Protein AF-A0A265QEF2-F1 (afdb_monomer_lite)

pLDDT: mean 74.66, std 13.11, range [43.66, 95.0]

Sequence (158 aa):
MLRKTALGYEIQVTGSNLQAARTAGIQVSKVYLFTIFLSGAIAGLAGCALSLGIHYRFIENISTGLGFSGIPVAALAAYSPLGVVFSSILFGVLKAGAMTLNRTTSIPIEFVSMIQALVVVFVAAPKMISSIGYFIKSPFTKLIKNKGNQQSSNDEIA

Radius of gyration: 24.27 Å; chains: 1; bounding box: 52×42×82 Å

Structure (mmCIF, N/CA/C/O backbone):
data_AF-A0A265QEF2-F1
#
_entry.id   AF-A0A265QEF2-F1
#
loop_
_atom_site.group_PDB
_atom_site.id
_atom_site.type_symbol
_atom_site.label_atom_id
_atom_site.label_alt_id
_atom_site.label_comp_id
_atom_site.label_asym_id
_atom_site.label_entity_id
_atom_site.label_seq_id
_atom_site.pdbx_PDB_ins_code
_atom_site.Cartn_x
_atom_site.Cartn_y
_atom_site.Cartn_z
_atom_site.occupancy
_atom_site.B_iso_or_equiv
_atom_site.auth_seq_id
_atom_site.auth_comp_id
_atom_site.auth_asym_id
_atom_site.auth_atom_id
_atom_site.pdbx_PDB_model_num
ATOM 1 N N . MET A 1 1 ? -3.082 14.003 7.607 1.00 43.66 1 MET A N 1
ATOM 2 C CA . MET A 1 1 ? -4.264 14.757 7.131 1.00 43.66 1 MET A CA 1
ATOM 3 C C . MET A 1 1 ? -5.517 13.888 6.935 1.00 43.66 1 MET A C 1
ATOM 5 O O . MET A 1 1 ? -6.586 14.368 7.270 1.00 43.66 1 MET A O 1
ATOM 9 N N . LEU A 1 2 ? -5.423 12.602 6.555 1.00 49.97 2 LEU A N 1
ATOM 10 C CA . LEU A 1 2 ? -6.592 11.698 6.411 1.00 49.97 2 LEU A CA 1
ATOM 11 C C . LEU A 1 2 ? -7.313 11.282 7.716 1.00 49.97 2 LEU A C 1
ATOM 13 O O . LEU A 1 2 ? -8.477 10.918 7.667 1.00 49.97 2 LEU A O 1
ATOM 17 N N . ARG A 1 3 ? -6.678 11.381 8.897 1.00 50.88 3 ARG A N 1
ATOM 18 C CA . ARG A 1 3 ? -7.354 11.145 10.198 1.00 50.88 3 ARG A CA 1
ATOM 19 C C . ARG A 1 3 ? -8.371 12.230 10.579 1.00 50.88 3 ARG A C 1
ATOM 21 O O . ARG A 1 3 ? -9.057 12.068 11.578 1.00 50.88 3 ARG A O 1
ATOM 28 N N . LYS A 1 4 ? -8.419 13.347 9.841 1.00 49.03 4 LYS A N 1
ATOM 29 C CA . LYS A 1 4 ? -9.285 14.496 10.149 1.00 49.03 4 LYS A CA 1
ATOM 30 C C . LYS A 1 4 ? -10.520 14.602 9.246 1.00 49.03 4 LYS A C 1
ATOM 32 O O . LYS A 1 4 ? -11.391 15.405 9.547 1.00 49.03 4 LYS A O 1
ATOM 37 N N . THR A 1 5 ? -10.610 13.833 8.160 1.00 69.31 5 THR A N 1
ATOM 38 C CA . THR A 1 5 ? -11.780 13.841 7.268 1.00 69.31 5 THR A CA 1
ATOM 39 C C . THR A 1 5 ? -12.779 12.760 7.674 1.00 69.31 5 THR A C 1
ATOM 41 O O . THR A 1 5 ? -12.375 11.656 8.042 1.00 69.31 5 THR A O 1
ATOM 44 N N . ALA A 1 6 ? -14.079 13.066 7.580 1.00 66.81 6 ALA A N 1
ATOM 45 C CA . ALA A 1 6 ? -15.164 12.153 7.960 1.00 66.81 6 ALA A CA 1
ATOM 46 C C . ALA A 1 6 ? -15.024 10.775 7.287 1.00 66.81 6 ALA A C 1
ATOM 48 O O . ALA A 1 6 ? -15.034 9.757 7.968 1.00 66.81 6 ALA A O 1
ATOM 49 N N . LEU A 1 7 ? -14.727 10.749 5.981 1.00 69.12 7 LEU A N 1
ATOM 50 C CA . LEU A 1 7 ? -14.496 9.506 5.235 1.00 69.12 7 LEU A CA 1
ATOM 51 C C . LEU A 1 7 ? -13.293 8.697 5.745 1.00 69.12 7 LEU A C 1
ATOM 53 O O . LEU A 1 7 ? -13.360 7.475 5.827 1.00 69.12 7 LEU A O 1
ATOM 57 N N . GLY A 1 8 ? -12.187 9.351 6.110 1.00 71.88 8 GLY A N 1
ATOM 58 C CA . GLY A 1 8 ? -11.005 8.652 6.625 1.00 71.88 8 GLY A CA 1
ATOM 59 C C . GLY A 1 8 ? -11.239 8.056 8.014 1.00 71.88 8 GLY A C 1
ATOM 60 O O . GLY A 1 8 ? -10.733 6.974 8.317 1.00 71.88 8 GLY A O 1
ATOM 61 N N . TYR A 1 9 ? -12.039 8.735 8.839 1.00 74.44 9 TYR A N 1
ATOM 62 C CA . TYR A 1 9 ? -12.473 8.230 10.138 1.00 74.44 9 TYR A CA 1
ATOM 63 C C . TYR A 1 9 ? -13.433 7.044 9.985 1.00 74.44 9 TYR A C 1
ATOM 65 O O . TYR A 1 9 ? -13.210 6.001 10.595 1.00 74.44 9 TYR A O 1
ATOM 73 N N . GLU A 1 10 ? -14.435 7.152 9.110 1.00 78.75 10 GLU A N 1
ATOM 74 C CA . GLU A 1 10 ? -15.389 6.071 8.838 1.00 78.75 10 GLU A CA 1
ATOM 75 C C . GLU A 1 10 ? -14.695 4.793 8.343 1.00 78.75 10 GLU A C 1
ATOM 77 O O . GLU A 1 10 ? -15.002 3.701 8.825 1.00 78.75 10 GLU A O 1
ATOM 82 N N . ILE A 1 11 ? -13.703 4.907 7.452 1.00 81.25 11 ILE A N 1
ATOM 83 C CA . ILE A 1 11 ? -12.914 3.760 6.964 1.00 81.25 11 ILE A CA 1
ATOM 84 C C . ILE A 1 11 ? -12.075 3.138 8.096 1.00 81.25 11 ILE A C 1
ATOM 86 O O . ILE A 1 11 ? -11.999 1.917 8.227 1.00 81.25 11 ILE A O 1
ATOM 90 N N . GLN A 1 12 ? -11.465 3.956 8.957 1.00 79.25 12 GLN A N 1
ATOM 91 C CA . GLN A 1 12 ? -10.626 3.457 10.051 1.00 79.25 12 GLN A CA 1
ATOM 92 C C . GLN A 1 12 ? -11.447 2.769 11.155 1.00 79.25 12 GLN A C 1
ATOM 94 O O . GLN A 1 12 ? -11.030 1.739 11.693 1.00 79.25 12 GLN A O 1
ATOM 99 N N . VAL A 1 13 ? -12.628 3.306 11.468 1.00 80.06 13 VAL A N 1
ATOM 100 C CA . VAL A 1 13 ? -13.542 2.734 12.466 1.00 80.06 13 VAL A CA 1
ATOM 101 C C . VAL A 1 13 ? -14.173 1.446 11.941 1.00 80.06 13 VAL A C 1
ATOM 103 O O . VAL A 1 13 ? -14.178 0.441 12.654 1.00 80.06 13 VAL A O 1
ATOM 106 N N . THR A 1 14 ? -14.624 1.430 10.681 1.00 82.88 14 THR A N 1
ATOM 107 C CA . THR A 1 14 ? -15.157 0.209 10.048 1.00 82.88 14 THR A CA 1
ATOM 108 C C . THR A 1 14 ? -14.103 -0.892 9.924 1.00 82.88 14 THR A C 1
ATOM 110 O O . THR A 1 14 ? -14.444 -2.060 10.100 1.00 82.88 14 THR A O 1
ATOM 113 N N . GLY A 1 15 ? -12.830 -0.539 9.707 1.00 79.12 15 GLY A N 1
ATOM 114 C CA . GLY A 1 15 ? -11.712 -1.487 9.699 1.00 79.12 15 GLY A CA 1
ATOM 115 C C . GLY A 1 15 ? -11.300 -2.016 11.079 1.00 79.12 15 GLY A C 1
ATOM 116 O O . GLY A 1 15 ? -10.719 -3.094 11.159 1.00 79.12 15 GLY A O 1
ATOM 117 N N . SER A 1 16 ? -11.604 -1.292 12.162 1.00 81.62 16 SER A N 1
ATOM 118 C CA . SER A 1 16 ? -11.262 -1.712 13.531 1.00 81.62 16 SER A CA 1
ATOM 119 C C . SER A 1 16 ? -12.350 -2.585 14.159 1.00 81.62 16 SER A C 1
ATOM 121 O O . SER A 1 16 ? -12.044 -3.609 14.766 1.00 81.62 16 SER A O 1
ATOM 123 N N . ASN A 1 17 ? -13.623 -2.193 14.029 1.00 81.81 17 ASN A N 1
ATOM 124 C CA . ASN A 1 17 ? -14.752 -3.002 14.486 1.00 81.81 17 ASN A CA 1
ATOM 125 C C . ASN A 1 17 ? -16.049 -2.649 13.737 1.00 81.81 17 ASN A C 1
ATOM 127 O O . ASN A 1 17 ? -16.640 -1.584 13.932 1.00 81.81 17 ASN A O 1
ATOM 131 N N . LEU A 1 18 ? -16.544 -3.601 12.945 1.00 80.12 18 LEU A N 1
ATOM 132 C CA . LEU A 1 18 ? -17.783 -3.484 12.172 1.00 80.12 18 LEU A CA 1
ATOM 133 C C . LEU A 1 18 ? -19.024 -3.261 13.048 1.00 80.12 18 LEU A C 1
ATOM 135 O O . LEU A 1 18 ? -19.918 -2.510 12.657 1.00 80.12 18 LEU A O 1
ATOM 139 N N . GLN A 1 19 ? -19.091 -3.894 14.223 1.00 76.00 19 GLN A N 1
ATOM 140 C CA . GLN A 1 19 ? -20.238 -3.752 15.124 1.00 76.00 19 GLN A CA 1
ATOM 141 C C . GLN A 1 19 ? -20.284 -2.352 15.746 1.00 76.00 19 GLN A C 1
ATOM 143 O O . GLN A 1 19 ? -21.340 -1.723 15.732 1.00 76.00 19 GLN A O 1
ATOM 148 N N . ALA A 1 20 ? -19.134 -1.829 16.185 1.00 74.19 20 ALA A N 1
ATOM 149 C CA . ALA A 1 20 ? -19.030 -0.478 16.739 1.00 74.19 20 ALA A CA 1
ATOM 150 C C . ALA A 1 20 ? -19.356 0.610 15.699 1.00 74.19 20 ALA A C 1
ATOM 152 O O . ALA A 1 20 ? -20.004 1.606 16.017 1.00 74.19 20 ALA A O 1
ATOM 153 N N . ALA A 1 21 ? -18.959 0.405 14.439 1.00 78.31 21 ALA A N 1
ATOM 154 C CA . ALA A 1 21 ? -19.297 1.318 13.347 1.00 78.31 21 ALA A CA 1
ATOM 155 C C . ALA A 1 21 ? -20.813 1.386 13.084 1.00 78.31 21 ALA A C 1
ATOM 157 O O . ALA A 1 21 ? -21.351 2.474 12.882 1.00 78.31 21 ALA A O 1
ATOM 158 N N . ARG A 1 22 ? -21.517 0.243 13.124 1.00 78.00 22 ARG A N 1
ATOM 159 C CA . ARG A 1 22 ? -22.981 0.208 12.944 1.00 78.00 22 ARG A CA 1
ATOM 160 C C . ARG A 1 22 ? -23.714 0.899 14.088 1.00 78.00 22 ARG A C 1
ATOM 162 O O . ARG A 1 22 ? -24.657 1.640 13.833 1.00 78.00 22 ARG A O 1
ATOM 169 N N . THR A 1 23 ? -23.263 0.704 15.327 1.00 75.62 23 THR A N 1
ATOM 170 C CA . THR A 1 23 ? -23.850 1.380 16.496 1.00 75.62 23 THR A CA 1
ATOM 171 C C . THR A 1 23 ? -23.572 2.883 16.512 1.00 75.62 23 THR A C 1
ATOM 173 O O . THR A 1 23 ? -24.366 3.636 17.060 1.00 75.62 23 THR A O 1
ATOM 176 N N . ALA A 1 24 ? -22.489 3.335 15.872 1.00 75.75 24 ALA A N 1
ATOM 177 C CA . ALA A 1 24 ? -22.163 4.752 15.702 1.00 75.75 24 ALA A CA 1
ATOM 178 C C . ALA A 1 24 ? -22.946 5.442 14.561 1.00 75.75 24 ALA A C 1
ATOM 180 O O . ALA A 1 24 ? -22.697 6.609 14.273 1.00 75.75 24 ALA A O 1
ATOM 181 N N . GLY A 1 25 ? -23.873 4.741 13.891 1.00 74.44 25 GLY A N 1
ATOM 182 C CA . GLY A 1 25 ? -24.697 5.304 12.814 1.00 74.44 25 GLY A CA 1
ATOM 183 C C . GLY A 1 25 ? -24.004 5.400 11.448 1.00 74.44 25 GLY A C 1
ATOM 184 O O . GLY A 1 25 ? -24.550 6.006 10.528 1.00 74.44 25 GLY A O 1
ATOM 185 N N . ILE A 1 26 ? -22.823 4.792 11.279 1.00 79.81 26 ILE A N 1
ATOM 186 C CA . ILE A 1 26 ? -22.083 4.814 10.010 1.00 79.81 26 ILE A CA 1
ATOM 187 C C . ILE A 1 26 ? -22.724 3.830 9.023 1.00 79.81 26 ILE A C 1
ATOM 189 O O . ILE A 1 26 ? -22.921 2.649 9.326 1.00 79.81 26 ILE A O 1
ATOM 193 N N . GLN A 1 27 ? -22.994 4.288 7.797 1.00 80.06 27 GLN A N 1
ATOM 194 C CA . GLN A 1 27 ? -23.483 3.436 6.708 1.00 80.06 27 GLN A CA 1
ATOM 195 C C . GLN A 1 27 ? -22.354 2.562 6.140 1.00 80.06 27 GLN A C 1
ATOM 197 O O . GLN A 1 27 ? -21.820 2.826 5.061 1.00 80.06 27 GLN A O 1
ATOM 202 N N . VAL A 1 28 ? -22.017 1.488 6.863 1.00 81.81 28 VAL A N 1
ATOM 203 C CA . VAL A 1 28 ? -20.912 0.562 6.54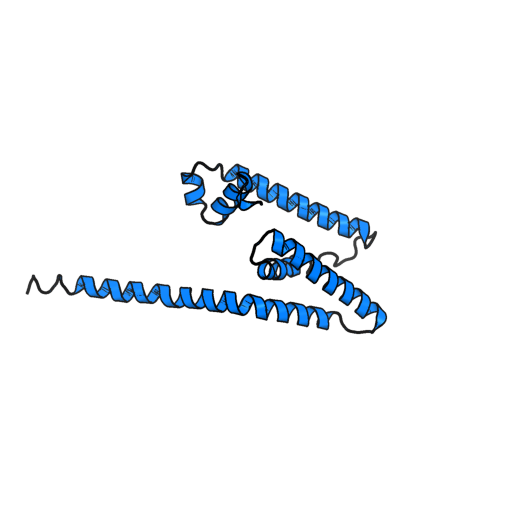5 1.00 81.81 28 VAL A CA 1
ATOM 204 C C . VAL A 1 28 ? -20.931 0.101 5.084 1.00 81.81 28 VAL A C 1
ATOM 206 O O . VAL A 1 28 ? -19.888 0.089 4.441 1.00 81.81 28 VAL A O 1
ATOM 209 N N . SER A 1 29 ? -22.106 -0.212 4.528 1.00 85.38 29 SER A N 1
ATOM 210 C CA . SER A 1 29 ? -22.238 -0.686 3.143 1.00 85.38 29 SER A CA 1
ATOM 211 C C . SER A 1 29 ? -21.756 0.336 2.107 1.00 85.38 29 SER A C 1
ATOM 213 O O . SER A 1 29 ? -21.098 -0.044 1.140 1.00 85.38 29 SER A O 1
ATOM 215 N N . LYS A 1 30 ? -22.034 1.634 2.308 1.00 85.44 30 LYS A N 1
ATOM 216 C CA . LYS A 1 30 ? -21.571 2.694 1.395 1.00 85.44 30 LYS A CA 1
ATOM 217 C C . LYS A 1 30 ? -20.071 2.912 1.508 1.00 85.44 30 LYS A C 1
ATOM 219 O O . LYS A 1 30 ? -19.396 3.000 0.488 1.00 85.44 30 LYS A O 1
ATOM 224 N N . VAL A 1 31 ? -19.553 2.956 2.735 1.00 86.25 31 VAL A N 1
ATOM 225 C CA . VAL A 1 31 ? -18.115 3.121 2.995 1.00 86.25 31 VAL A CA 1
ATOM 226 C C . VAL A 1 31 ? -17.330 1.963 2.380 1.00 86.25 31 VAL A C 1
ATOM 228 O O . VAL A 1 31 ? -16.309 2.184 1.733 1.00 86.25 31 VAL A O 1
ATOM 231 N N . TYR A 1 32 ? -17.837 0.736 2.511 1.00 87.19 32 TYR A N 1
ATOM 232 C CA . TYR A 1 32 ? -17.213 -0.457 1.948 1.00 87.19 32 TYR A CA 1
ATOM 233 C C . TYR A 1 32 ? -17.185 -0.424 0.416 1.00 87.19 32 TYR A C 1
ATOM 235 O O . TYR A 1 32 ? -16.123 -0.596 -0.184 1.00 87.19 32 TYR A O 1
ATOM 243 N N . LEU A 1 33 ? -18.326 -0.120 -0.217 1.00 90.94 33 LEU A N 1
ATOM 244 C CA . LEU A 1 33 ? -18.420 -0.016 -1.674 1.00 90.94 33 LEU A CA 1
ATOM 245 C C . LEU A 1 33 ? -17.509 1.089 -2.222 1.00 90.94 33 LEU A C 1
ATOM 247 O O . LEU A 1 33 ? -16.783 0.865 -3.187 1.00 90.94 33 LEU A O 1
ATOM 251 N N . PHE A 1 34 ? -17.492 2.255 -1.572 1.00 90.19 34 PHE A N 1
ATOM 252 C CA . PHE A 1 34 ? -16.629 3.370 -1.952 1.00 90.19 34 PHE A CA 1
ATOM 253 C C . PHE A 1 34 ? -15.142 3.020 -1.807 1.00 90.19 34 PHE A C 1
ATOM 255 O O . PHE A 1 34 ? -14.344 3.332 -2.687 1.00 90.19 34 PHE A O 1
ATOM 262 N N . THR A 1 35 ? -14.768 2.323 -0.731 1.00 89.56 35 THR A N 1
ATOM 263 C CA . THR A 1 35 ? -13.375 1.928 -0.469 1.00 89.56 35 THR A CA 1
ATOM 264 C C . THR A 1 35 ? -12.875 0.908 -1.489 1.00 89.56 35 THR A C 1
ATOM 266 O O . THR A 1 35 ? -11.779 1.073 -2.028 1.00 89.56 35 THR A O 1
ATOM 269 N N . ILE A 1 36 ? -13.677 -0.117 -1.800 1.00 91.19 36 ILE A N 1
ATOM 270 C CA . ILE A 1 36 ? -13.330 -1.114 -2.823 1.00 91.19 36 ILE A CA 1
ATOM 271 C C . ILE A 1 36 ? -13.245 -0.460 -4.197 1.00 91.19 36 ILE A C 1
ATOM 273 O O . ILE A 1 36 ? -12.279 -0.699 -4.919 1.00 91.19 36 ILE A O 1
ATOM 277 N N . PHE A 1 37 ? -14.216 0.385 -4.547 1.00 94.75 37 PHE A N 1
ATOM 278 C CA . PHE A 1 37 ? -14.217 1.083 -5.827 1.00 94.75 37 PHE A CA 1
ATOM 279 C C . PHE A 1 37 ? -12.974 1.965 -5.985 1.00 94.75 37 PHE A C 1
ATOM 281 O O . PHE A 1 37 ? -12.284 1.884 -6.998 1.00 94.75 37 PHE A O 1
ATOM 288 N N . LEU A 1 38 ? -12.635 2.749 -4.958 1.00 92.06 38 LEU A N 1
ATOM 289 C CA . LEU A 1 38 ? -11.470 3.629 -4.980 1.00 92.06 38 LEU A CA 1
ATOM 290 C C . LEU A 1 38 ? -10.155 2.840 -5.058 1.00 92.06 38 LEU A C 1
ATOM 292 O O . LEU A 1 38 ? -9.283 3.171 -5.861 1.00 92.06 38 LEU A O 1
ATOM 296 N N . SER A 1 39 ? -10.014 1.771 -4.269 1.00 89.56 39 SER A N 1
ATOM 297 C CA . SER A 1 39 ? -8.818 0.923 -4.314 1.00 89.56 39 SER A CA 1
ATOM 298 C C . SER A 1 39 ? -8.686 0.190 -5.650 1.00 89.56 39 SER A C 1
ATOM 300 O O . SER A 1 39 ? -7.578 0.082 -6.176 1.00 89.56 39 SER A O 1
ATOM 302 N N . GLY A 1 40 ? -9.796 -0.305 -6.198 1.00 91.56 40 GLY A N 1
ATOM 303 C CA . GLY A 1 40 ? -9.839 -0.971 -7.496 1.00 91.56 40 GLY A CA 1
ATOM 304 C C . GLY A 1 40 ? -9.496 -0.020 -8.640 1.00 91.56 40 GLY A C 1
ATOM 305 O O . GLY A 1 40 ? -8.708 -0.382 -9.508 1.00 91.56 40 GLY A O 1
ATOM 306 N N . ALA A 1 41 ? -9.999 1.217 -8.603 1.00 95.00 41 ALA A N 1
ATOM 307 C CA . ALA A 1 41 ? -9.673 2.244 -9.590 1.00 95.00 41 ALA A CA 1
ATOM 308 C C . ALA A 1 41 ? -8.170 2.571 -9.600 1.00 95.00 41 ALA A C 1
ATOM 310 O O . ALA A 1 41 ? -7.556 2.613 -10.666 1.00 95.00 41 ALA A O 1
ATOM 311 N N . ILE A 1 42 ? -7.552 2.736 -8.424 1.00 91.69 42 ILE A N 1
ATOM 312 C CA . ILE A 1 42 ? -6.109 3.009 -8.309 1.00 91.69 42 ILE A CA 1
ATOM 313 C C . ILE A 1 42 ? -5.281 1.808 -8.789 1.00 91.69 42 ILE A C 1
ATOM 315 O O . ILE A 1 42 ? -4.332 1.983 -9.553 1.00 91.69 42 ILE A O 1
ATOM 319 N N . ALA A 1 43 ? -5.642 0.588 -8.378 1.00 88.25 43 ALA A N 1
ATOM 320 C CA . ALA A 1 43 ? -4.946 -0.628 -8.801 1.00 88.25 43 ALA A CA 1
ATOM 321 C C . ALA A 1 43 ? -5.068 -0.864 -10.317 1.00 88.25 43 ALA A C 1
ATOM 323 O O . ALA A 1 43 ? -4.085 -1.212 -10.972 1.00 88.25 43 ALA A O 1
ATOM 324 N N . GLY A 1 44 ? -6.252 -0.615 -10.883 1.00 88.44 44 GLY A N 1
ATOM 325 C CA . GLY A 1 44 ? -6.507 -0.689 -12.318 1.00 88.44 44 GLY A CA 1
ATOM 326 C C . GLY A 1 44 ? -5.692 0.335 -13.107 1.00 88.44 44 GLY A C 1
ATOM 327 O O . GLY A 1 44 ? -5.042 -0.035 -14.083 1.00 88.44 44 GLY A O 1
ATOM 328 N N . LEU A 1 45 ? -5.649 1.594 -12.654 1.00 91.00 45 LEU A N 1
ATOM 329 C CA . LEU A 1 45 ? -4.823 2.641 -13.269 1.00 91.00 45 LEU A CA 1
ATOM 330 C C . LEU A 1 45 ? -3.332 2.292 -13.228 1.00 91.00 45 LEU A C 1
ATOM 332 O O . LEU A 1 45 ? -2.646 2.443 -14.238 1.00 91.00 45 LEU A O 1
ATOM 336 N N . ALA A 1 46 ? -2.839 1.779 -12.100 1.00 86.00 46 ALA A N 1
ATOM 337 C CA . ALA A 1 46 ? -1.451 1.343 -11.971 1.00 86.00 46 ALA A CA 1
ATOM 338 C C . ALA A 1 46 ? -1.117 0.184 -12.929 1.00 86.00 46 ALA A C 1
ATOM 340 O O . ALA A 1 46 ? -0.079 0.211 -13.592 1.00 86.00 46 ALA A O 1
ATOM 341 N N . GLY A 1 47 ? -2.007 -0.808 -13.050 1.00 81.00 47 GLY A N 1
ATOM 342 C CA . GLY A 1 47 ? -1.846 -1.921 -13.989 1.00 81.00 47 GLY A CA 1
ATOM 343 C C . GLY A 1 47 ? -1.874 -1.476 -15.455 1.00 81.00 47 GLY A C 1
ATOM 344 O O . GLY A 1 47 ? -1.014 -1.882 -16.238 1.00 81.00 47 GLY A O 1
ATOM 345 N N . CYS A 1 48 ? -2.808 -0.588 -15.816 1.00 84.88 48 CYS A N 1
ATOM 346 C CA . CYS A 1 48 ? -2.899 -0.022 -17.165 1.00 84.88 48 CYS A CA 1
ATOM 347 C C . CYS A 1 48 ? -1.645 0.781 -17.523 1.00 84.88 48 CYS A C 1
ATOM 349 O O . CYS A 1 48 ? -1.082 0.582 -18.598 1.00 84.88 48 CYS A O 1
ATOM 351 N N . ALA A 1 49 ? -1.172 1.639 -16.612 1.00 83.31 49 ALA A N 1
ATOM 352 C CA . ALA A 1 49 ? 0.040 2.431 -16.809 1.00 83.31 49 ALA A CA 1
ATOM 353 C C . ALA A 1 49 ? 1.269 1.545 -17.060 1.00 83.31 49 ALA A C 1
ATOM 355 O O . ALA A 1 49 ? 2.097 1.850 -17.917 1.00 83.31 49 ALA A O 1
ATOM 356 N N . LEU A 1 50 ? 1.368 0.416 -16.356 1.00 75.88 50 LEU A N 1
ATOM 357 C CA . LEU A 1 50 ? 2.493 -0.500 -16.500 1.00 75.88 50 LEU A CA 1
ATOM 358 C C . LEU A 1 50 ? 2.424 -1.312 -17.807 1.00 75.88 50 LEU A C 1
ATOM 360 O O . LEU A 1 50 ? 3.450 -1.510 -18.462 1.00 75.88 50 LEU A O 1
ATOM 364 N N . SER A 1 51 ? 1.220 -1.716 -18.229 1.00 74.69 51 SER A N 1
ATOM 365 C CA . SER A 1 51 ? 1.008 -2.430 -19.495 1.00 74.69 51 SER A CA 1
ATOM 366 C C . SER A 1 51 ? 1.229 -1.541 -20.724 1.00 74.69 51 SER A C 1
ATOM 368 O O . SER A 1 51 ? 1.839 -1.995 -21.691 1.00 74.69 51 SER A O 1
ATOM 370 N N . LEU A 1 52 ? 0.738 -0.296 -20.705 1.00 76.38 52 LEU A N 1
ATOM 371 C CA . LEU A 1 52 ? 0.880 0.639 -21.829 1.00 76.38 52 LEU A CA 1
ATOM 372 C C . LEU A 1 52 ? 2.272 1.285 -21.884 1.00 76.38 52 LEU A C 1
ATOM 374 O O . LEU A 1 52 ? 2.740 1.598 -22.973 1.00 76.38 52 LEU A O 1
ATOM 378 N N . GLY A 1 53 ? 2.928 1.498 -20.739 1.00 67.50 53 GLY A N 1
ATOM 379 C CA . GLY A 1 53 ? 4.161 2.285 -20.668 1.00 67.50 53 GLY A CA 1
ATOM 380 C C . GLY A 1 53 ? 5.456 1.514 -20.931 1.00 67.50 53 GLY A C 1
ATOM 381 O O . GLY A 1 53 ? 6.346 2.043 -21.590 1.00 67.50 53 GLY A O 1
ATOM 382 N N . ILE A 1 54 ? 5.602 0.291 -20.404 1.00 60.81 54 ILE A N 1
ATOM 383 C CA . ILE A 1 54 ? 6.921 -0.374 -20.357 1.00 60.81 54 ILE A CA 1
ATOM 384 C C . ILE A 1 54 ? 7.097 -1.435 -21.444 1.00 60.81 54 ILE A C 1
ATOM 386 O O . ILE A 1 54 ? 8.172 -1.535 -22.030 1.00 60.81 54 ILE A O 1
ATOM 390 N N . HIS A 1 55 ? 6.070 -2.238 -21.725 1.00 57.91 55 HIS A N 1
ATOM 391 C CA . HIS A 1 55 ? 6.243 -3.423 -22.568 1.00 57.91 55 HIS A CA 1
ATOM 392 C C . HIS A 1 55 ? 5.645 -3.294 -23.975 1.00 57.91 55 HIS A C 1
ATOM 394 O O . HIS A 1 55 ? 6.016 -4.092 -24.833 1.00 57.91 55 HIS A O 1
ATOM 400 N N . TYR A 1 56 ? 4.737 -2.334 -24.231 1.00 57.91 56 TYR A N 1
ATOM 401 C CA . TYR A 1 56 ? 3.958 -2.161 -25.484 1.00 57.91 56 TYR A CA 1
ATOM 402 C C . TYR A 1 56 ? 3.279 -3.446 -26.026 1.00 57.91 56 TYR A C 1
ATOM 404 O O . TYR A 1 56 ? 2.679 -3.449 -27.098 1.00 57.91 56 TYR A O 1
ATOM 412 N N . ARG A 1 57 ? 3.371 -4.549 -25.280 1.00 55.50 57 ARG A N 1
ATOM 413 C CA . ARG A 1 57 ? 2.923 -5.913 -25.550 1.00 55.50 57 ARG A CA 1
ATOM 414 C C . ARG A 1 57 ? 2.652 -6.559 -24.195 1.00 55.50 57 ARG A C 1
ATOM 416 O O . ARG A 1 57 ? 3.365 -6.296 -23.226 1.00 55.50 57 ARG A O 1
ATOM 423 N N . PHE A 1 58 ? 1.644 -7.421 -24.130 1.00 54.75 58 PHE A N 1
ATOM 424 C CA . PHE A 1 58 ? 1.372 -8.222 -22.941 1.00 54.75 58 PHE A CA 1
ATOM 425 C C . PHE A 1 58 ? 2.469 -9.292 -22.822 1.00 54.75 58 PHE A C 1
ATOM 427 O O . PHE A 1 58 ? 2.383 -10.352 -23.436 1.00 54.75 58 PHE A O 1
ATOM 434 N N . ILE A 1 59 ? 3.564 -8.971 -22.129 1.00 56.06 59 ILE A N 1
ATOM 435 C CA . ILE A 1 59 ? 4.611 -9.942 -21.801 1.00 56.06 59 ILE A CA 1
ATOM 436 C C . ILE A 1 59 ? 4.066 -10.851 -20.689 1.00 56.06 59 ILE A C 1
ATOM 438 O O . ILE A 1 59 ? 3.545 -10.372 -19.683 1.00 56.06 59 ILE A O 1
ATOM 442 N N . GLU A 1 60 ? 4.164 -12.167 -20.844 1.00 54.66 60 GLU A N 1
ATOM 443 C CA . GLU A 1 60 ? 3.886 -13.085 -19.738 1.00 54.66 60 GLU A CA 1
ATOM 444 C C . GLU A 1 60 ? 4.802 -12.719 -18.560 1.00 54.66 60 GLU A C 1
ATOM 446 O O . GLU A 1 60 ? 6.005 -12.566 -18.757 1.00 54.66 60 GLU A O 1
ATOM 451 N N . ASN A 1 61 ? 4.248 -12.583 -17.347 1.00 60.25 61 ASN A N 1
ATOM 452 C CA . ASN A 1 61 ? 4.928 -12.147 -16.108 1.00 60.25 61 ASN A CA 1
ATOM 453 C C . ASN A 1 61 ? 4.973 -10.637 -15.790 1.00 60.25 61 ASN A C 1
ATOM 455 O O . ASN A 1 61 ? 5.751 -10.221 -14.933 1.00 60.25 61 ASN A O 1
ATOM 459 N N . ILE A 1 62 ? 4.093 -9.803 -16.361 1.00 58.44 62 ILE A N 1
ATOM 460 C CA . ILE A 1 62 ? 3.978 -8.390 -15.925 1.00 58.44 62 ILE A CA 1
ATOM 461 C C . ILE A 1 62 ? 3.672 -8.264 -14.414 1.00 58.44 62 ILE A C 1
ATOM 463 O O . ILE A 1 62 ? 4.160 -7.359 -13.739 1.00 58.44 62 ILE A O 1
ATOM 467 N N . SER A 1 63 ? 2.843 -9.162 -13.872 1.00 58.47 63 SER A N 1
ATOM 468 C CA . SER A 1 63 ? 2.307 -9.049 -12.507 1.00 58.47 63 SER A CA 1
ATOM 469 C C . SER A 1 63 ? 3.148 -9.755 -11.439 1.00 58.47 63 SER A C 1
ATOM 471 O O . SER A 1 63 ? 2.973 -9.482 -10.247 1.00 5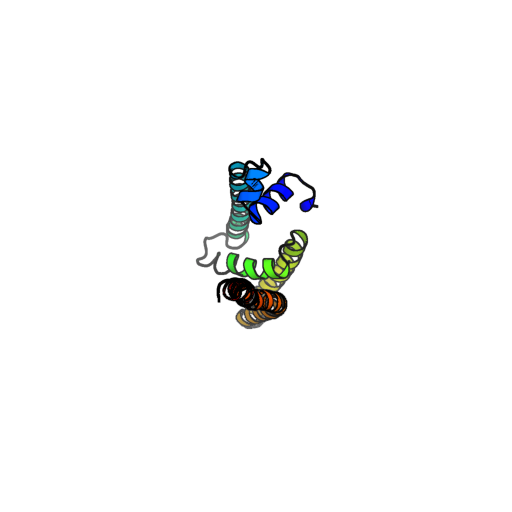8.47 63 SER A O 1
ATOM 473 N N . THR A 1 64 ? 4.050 -10.662 -11.823 1.00 62.34 64 THR A N 1
ATOM 474 C CA . THR A 1 64 ? 4.630 -11.638 -10.894 1.00 62.34 64 THR A CA 1
ATOM 475 C C . THR A 1 64 ? 5.390 -10.920 -9.776 1.00 62.34 64 THR A C 1
ATOM 477 O O . THR A 1 64 ? 6.427 -10.290 -9.975 1.00 62.34 64 THR A O 1
ATOM 480 N N . GLY A 1 65 ? 4.800 -10.942 -8.579 1.00 72.7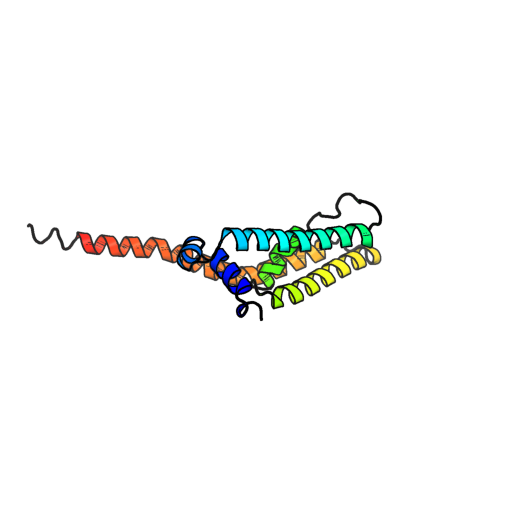5 65 GLY A N 1
ATOM 481 C CA . GLY A 1 65 ? 5.357 -10.348 -7.368 1.00 72.75 65 GLY A CA 1
ATOM 482 C C . GLY A 1 65 ? 5.085 -8.857 -7.124 1.00 72.75 65 GLY A C 1
ATOM 483 O O . GLY A 1 65 ? 5.349 -8.413 -6.013 1.00 72.75 65 GLY A O 1
ATOM 484 N N . LEU A 1 66 ? 4.523 -8.069 -8.055 1.00 77.56 66 LEU A N 1
ATOM 485 C CA . LEU A 1 66 ? 4.309 -6.621 -7.820 1.00 77.56 66 LEU A CA 1
ATOM 486 C C . LEU A 1 66 ? 3.331 -6.335 -6.669 1.00 77.56 66 LEU A C 1
ATOM 488 O O . LEU A 1 66 ? 3.612 -5.486 -5.825 1.00 77.56 66 LEU A O 1
ATOM 492 N N . GLY A 1 67 ? 2.217 -7.071 -6.600 1.00 81.88 67 GLY A N 1
ATOM 493 C CA . GLY A 1 67 ? 1.279 -6.974 -5.476 1.00 81.88 67 GLY A CA 1
ATOM 494 C C . GLY A 1 67 ? 1.866 -7.527 -4.174 1.00 81.88 67 GLY A C 1
ATOM 495 O O . GLY A 1 67 ? 1.690 -6.938 -3.109 1.00 81.88 67 GLY A O 1
ATOM 496 N N . PHE A 1 68 ? 2.635 -8.617 -4.267 1.00 83.75 68 PHE A N 1
ATOM 497 C CA . PHE A 1 68 ? 3.275 -9.249 -3.113 1.00 83.75 68 PHE A CA 1
ATOM 498 C C . PHE A 1 68 ? 4.325 -8.339 -2.467 1.00 83.75 68 PHE A C 1
ATOM 500 O O . PHE A 1 68 ? 4.341 -8.214 -1.248 1.00 83.75 68 PHE A O 1
ATOM 507 N N . SER A 1 69 ? 5.129 -7.624 -3.262 1.00 83.44 69 SER A N 1
ATOM 508 C CA . SER A 1 69 ? 6.075 -6.614 -2.768 1.00 83.44 69 SER A CA 1
ATOM 509 C C . SER A 1 69 ? 5.390 -5.430 -2.067 1.00 83.44 69 SER A C 1
ATOM 511 O O . SER A 1 69 ? 6.043 -4.713 -1.316 1.00 83.44 69 SER A O 1
ATOM 513 N N . GLY A 1 70 ? 4.082 -5.220 -2.254 1.00 87.56 70 GLY A N 1
ATOM 514 C CA . GLY A 1 70 ? 3.319 -4.185 -1.548 1.00 87.56 70 GLY A CA 1
ATOM 515 C C . GLY A 1 70 ? 3.061 -4.499 -0.068 1.00 87.56 70 GLY A C 1
ATOM 516 O O . GLY A 1 70 ? 3.013 -3.584 0.754 1.00 87.56 70 GLY A O 1
ATOM 517 N N . ILE A 1 71 ? 2.956 -5.781 0.296 1.00 88.19 71 ILE A N 1
ATOM 518 C CA . ILE A 1 71 ? 2.750 -6.241 1.682 1.00 88.19 71 ILE A CA 1
ATOM 519 C C . ILE A 1 71 ? 3.892 -5.775 2.608 1.00 88.19 71 ILE A C 1
ATOM 521 O O . ILE A 1 71 ? 3.615 -5.104 3.609 1.00 88.19 71 ILE A O 1
ATOM 525 N N . PRO A 1 72 ? 5.173 -6.055 2.298 1.00 86.88 72 PRO A N 1
ATOM 526 C CA . PRO A 1 72 ? 6.282 -5.582 3.112 1.00 86.88 72 PRO A CA 1
ATOM 527 C C . PRO A 1 72 ? 6.403 -4.058 3.154 1.00 86.88 72 PRO A C 1
ATOM 529 O O . PRO A 1 72 ? 6.726 -3.499 4.200 1.00 86.88 72 PRO A O 1
ATOM 532 N N . VAL A 1 73 ? 6.100 -3.371 2.050 1.00 89.75 73 VAL A N 1
ATOM 533 C CA . VAL A 1 73 ? 6.098 -1.900 1.987 1.00 89.75 73 VAL A CA 1
ATOM 534 C C . VAL A 1 73 ? 5.053 -1.311 2.939 1.00 89.75 73 VAL A C 1
ATOM 536 O O . VAL A 1 73 ? 5.339 -0.351 3.657 1.00 89.75 73 VAL A O 1
ATOM 539 N N . ALA A 1 74 ? 3.858 -1.903 3.005 1.00 89.00 74 ALA A N 1
ATOM 540 C CA . ALA A 1 74 ? 2.814 -1.486 3.939 1.00 89.00 74 ALA A CA 1
ATOM 541 C C . ALA A 1 74 ? 3.208 -1.742 5.405 1.00 89.00 74 ALA A C 1
ATOM 543 O O . ALA A 1 74 ? 2.935 -0.909 6.279 1.00 89.00 74 ALA A O 1
ATOM 544 N N . ALA A 1 75 ? 3.886 -2.863 5.669 1.00 86.06 75 ALA A N 1
ATOM 545 C CA . ALA A 1 75 ? 4.413 -3.185 6.990 1.00 86.06 75 ALA A CA 1
ATOM 546 C C . ALA A 1 75 ? 5.488 -2.177 7.434 1.00 86.06 75 ALA A C 1
ATOM 548 O O . ALA A 1 75 ? 5.411 -1.668 8.559 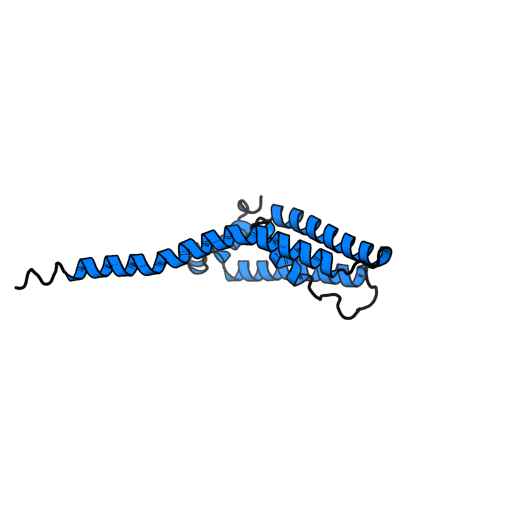1.00 86.06 75 ALA A O 1
ATOM 549 N N . LEU A 1 76 ? 6.416 -1.833 6.531 1.00 87.38 76 LEU A N 1
ATOM 550 C CA . LEU A 1 76 ? 7.459 -0.821 6.736 1.00 87.38 76 LEU A CA 1
ATOM 551 C C . LEU A 1 76 ? 6.871 0.557 7.036 1.00 87.38 76 LEU A C 1
ATOM 553 O O . LEU A 1 76 ? 7.301 1.241 7.961 1.00 87.38 76 LEU A O 1
ATOM 557 N N . ALA A 1 77 ? 5.818 0.924 6.316 1.00 87.12 77 ALA A N 1
ATOM 558 C CA . ALA A 1 77 ? 5.101 2.173 6.513 1.00 87.12 77 ALA A CA 1
ATOM 559 C C . ALA A 1 77 ? 4.268 2.240 7.805 1.00 87.12 77 ALA A C 1
ATOM 561 O O . ALA A 1 77 ? 3.617 3.258 8.058 1.00 87.12 77 ALA A O 1
ATOM 562 N N . ALA A 1 78 ? 4.223 1.163 8.596 1.00 83.31 78 ALA A N 1
ATOM 563 C CA . ALA A 1 78 ? 3.386 1.032 9.784 1.00 83.31 78 ALA A CA 1
ATOM 564 C C . ALA A 1 78 ? 1.903 1.386 9.542 1.00 83.31 78 ALA A C 1
ATOM 566 O O . ALA A 1 78 ? 1.258 1.960 10.418 1.00 83.31 78 ALA A O 1
ATOM 567 N N . TYR A 1 79 ? 1.369 1.049 8.362 1.00 81.94 79 TYR A N 1
ATOM 568 C CA . TYR A 1 79 ? 0.008 1.410 7.928 1.00 81.94 79 TYR A CA 1
ATOM 569 C C . TYR A 1 79 ? -0.281 2.924 7.922 1.00 81.94 79 TYR A C 1
ATOM 571 O O . TYR A 1 79 ? -1.438 3.348 7.919 1.00 81.94 79 TYR A O 1
ATOM 579 N N . SER A 1 80 ? 0.758 3.764 7.909 1.00 84.88 80 SER A N 1
ATOM 580 C CA . SER A 1 80 ? 0.611 5.212 7.794 1.00 84.88 80 SER A CA 1
ATOM 581 C C . SER A 1 80 ? 0.569 5.628 6.316 1.00 84.88 80 SER A C 1
ATOM 583 O O . SER A 1 80 ? 1.458 5.258 5.549 1.00 84.88 80 SER A O 1
ATOM 585 N N . PRO A 1 81 ? -0.420 6.429 5.878 1.00 83.12 81 PRO A N 1
ATOM 586 C CA . PRO A 1 81 ? -0.568 6.771 4.462 1.00 83.12 81 PRO A CA 1
ATOM 587 C C . PRO A 1 81 ? 0.620 7.580 3.920 1.00 83.12 81 PRO A C 1
ATOM 589 O O . PRO A 1 81 ? 1.026 7.374 2.784 1.00 83.12 81 PRO A O 1
ATOM 592 N N . LEU A 1 82 ? 1.224 8.452 4.740 1.00 86.31 82 LEU A N 1
ATOM 593 C CA . LEU A 1 82 ? 2.445 9.173 4.356 1.00 86.31 82 LEU A CA 1
ATOM 594 C C . LEU A 1 82 ? 3.662 8.239 4.273 1.00 86.31 82 LEU A C 1
ATOM 596 O O . LEU A 1 82 ? 4.471 8.366 3.357 1.00 86.31 82 LEU A O 1
ATOM 600 N N . GLY A 1 83 ? 3.783 7.287 5.206 1.00 86.56 83 GLY A N 1
ATOM 601 C CA . GLY A 1 83 ? 4.886 6.329 5.220 1.00 86.56 83 GLY A CA 1
ATOM 602 C C . GLY A 1 83 ? 4.850 5.370 4.033 1.00 86.56 83 GLY A C 1
ATOM 603 O O . GLY A 1 83 ? 5.910 4.986 3.541 1.00 86.56 83 GLY A O 1
ATOM 604 N N . VAL A 1 84 ? 3.656 5.019 3.535 1.00 90.81 84 VAL A N 1
ATOM 605 C CA . VAL A 1 84 ? 3.492 4.132 2.368 1.00 90.81 84 VAL A CA 1
ATOM 606 C C . VAL A 1 84 ? 4.085 4.778 1.123 1.00 90.81 84 VAL A C 1
ATOM 608 O O . VAL A 1 84 ? 4.811 4.113 0.390 1.00 90.81 84 VAL A O 1
ATOM 611 N N . VAL A 1 85 ? 3.851 6.077 0.915 1.00 92.06 85 VAL A N 1
ATOM 612 C CA . VAL A 1 85 ? 4.394 6.802 -0.243 1.00 92.06 85 VAL A CA 1
ATOM 613 C C . VAL A 1 85 ? 5.922 6.762 -0.229 1.00 92.06 85 VAL A C 1
ATOM 615 O O . VAL A 1 85 ? 6.525 6.295 -1.191 1.00 92.06 85 VAL A O 1
ATOM 618 N N . PHE A 1 86 ? 6.552 7.142 0.885 1.00 91.94 86 PHE A N 1
ATOM 619 C CA . PHE A 1 86 ? 8.015 7.155 0.987 1.00 91.94 86 PHE A CA 1
ATOM 620 C C . PHE A 1 86 ? 8.630 5.748 0.868 1.00 91.94 86 PHE A C 1
ATOM 622 O O . PHE A 1 86 ? 9.603 5.543 0.141 1.00 91.94 86 PHE A O 1
ATOM 629 N N . SER A 1 87 ? 8.014 4.755 1.518 1.00 90.25 87 SER A N 1
ATOM 630 C CA . SER A 1 87 ? 8.466 3.357 1.482 1.00 90.25 87 SER A CA 1
ATOM 631 C C . SER A 1 87 ? 8.343 2.749 0.082 1.00 90.25 87 SER A C 1
ATOM 633 O O . SER A 1 87 ? 9.239 2.034 -0.362 1.00 90.25 87 SER A O 1
ATOM 635 N N . SER A 1 88 ? 7.253 3.051 -0.633 1.00 90.06 88 SER A N 1
ATOM 636 C CA . SER A 1 88 ? 7.009 2.557 -1.995 1.00 90.06 88 SER A CA 1
ATOM 637 C C . SER A 1 88 ? 8.004 3.124 -3.008 1.00 90.06 88 SER A C 1
ATOM 639 O O . SER A 1 88 ? 8.473 2.384 -3.870 1.00 90.06 88 SER A O 1
ATOM 641 N N . ILE A 1 89 ? 8.395 4.395 -2.859 1.00 92.25 89 ILE A N 1
ATOM 642 C CA . ILE A 1 89 ? 9.426 5.029 -3.689 1.00 92.25 89 ILE A CA 1
ATOM 643 C C . ILE A 1 89 ? 10.774 4.345 -3.467 1.00 92.25 89 ILE A C 1
ATOM 645 O O . ILE A 1 89 ? 11.413 3.948 -4.437 1.00 92.25 89 ILE A O 1
ATOM 649 N N . LEU A 1 90 ? 11.183 4.140 -2.212 1.00 89.44 90 LEU A N 1
ATOM 650 C CA . LEU A 1 90 ? 12.433 3.448 -1.892 1.00 89.44 90 LEU A CA 1
ATOM 651 C C . LEU A 1 90 ? 12.467 2.037 -2.502 1.00 89.44 90 LEU A C 1
ATOM 653 O O . LEU A 1 90 ? 13.424 1.676 -3.186 1.00 89.44 90 LEU A O 1
ATOM 657 N N . PHE A 1 91 ? 11.403 1.254 -2.305 1.00 87.00 91 PHE A N 1
ATOM 658 C CA . PHE A 1 91 ? 11.300 -0.098 -2.861 1.00 87.00 91 PHE A CA 1
ATOM 659 C C . PHE A 1 91 ? 11.277 -0.099 -4.396 1.00 87.00 91 PHE A C 1
ATOM 661 O O . PHE A 1 91 ? 11.894 -0.964 -5.020 1.00 87.00 91 PHE A O 1
ATOM 668 N N . GLY A 1 92 ? 10.602 0.881 -5.004 1.00 88.25 92 GLY A N 1
ATOM 669 C CA . GLY A 1 92 ? 10.564 1.083 -6.449 1.00 88.25 92 GLY A CA 1
ATOM 670 C C . GLY A 1 92 ? 11.942 1.401 -7.026 1.00 88.25 92 GLY A C 1
ATOM 671 O O . GLY A 1 92 ? 12.344 0.776 -8.006 1.00 88.25 92 GLY A O 1
ATOM 672 N N . VAL A 1 93 ? 12.698 2.295 -6.380 1.00 87.81 93 VAL A N 1
ATOM 673 C CA . 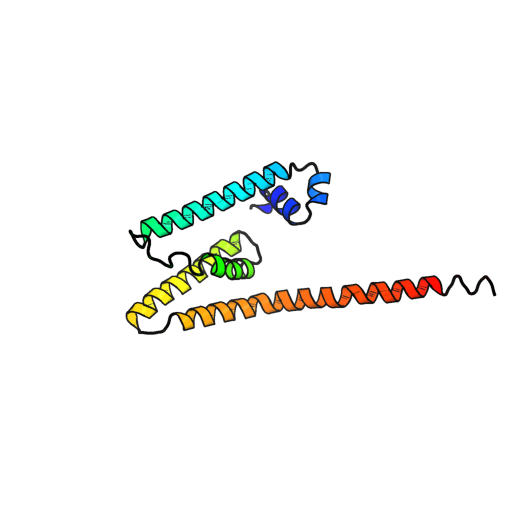VAL A 1 93 ? 14.080 2.631 -6.759 1.00 87.81 93 VAL A CA 1
ATOM 674 C C . VAL A 1 93 ? 14.994 1.419 -6.617 1.00 87.81 93 VAL A C 1
ATOM 676 O O . VAL A 1 93 ? 15.731 1.120 -7.553 1.00 87.81 93 VAL A O 1
ATOM 679 N N . LEU A 1 94 ? 14.916 0.671 -5.509 1.00 86.06 94 LEU A N 1
ATOM 680 C CA . LEU A 1 94 ? 15.692 -0.565 -5.349 1.00 86.06 94 LEU A CA 1
ATOM 681 C C . LEU A 1 94 ? 15.378 -1.570 -6.463 1.00 86.06 94 LEU A C 1
ATOM 683 O O . LEU A 1 94 ? 16.292 -2.157 -7.036 1.00 86.06 94 LEU A O 1
ATOM 687 N N . LYS A 1 95 ? 14.096 -1.754 -6.795 1.00 81.50 95 LYS A N 1
ATOM 688 C CA . LYS A 1 95 ? 13.663 -2.693 -7.837 1.00 81.50 95 LYS A CA 1
ATOM 689 C C . LYS A 1 95 ? 14.118 -2.260 -9.235 1.00 81.50 95 LYS A C 1
ATOM 691 O O . LYS A 1 95 ? 14.596 -3.092 -10.004 1.00 81.50 95 LYS A O 1
ATOM 696 N N . ALA A 1 96 ? 13.990 -0.977 -9.565 1.00 82.31 96 ALA A N 1
ATOM 697 C CA . ALA A 1 96 ? 14.461 -0.428 -10.834 1.00 82.31 96 ALA A CA 1
ATOM 698 C C . ALA A 1 96 ? 15.994 -0.498 -10.939 1.00 82.31 96 ALA A C 1
ATOM 700 O O . ALA A 1 96 ? 16.520 -0.943 -11.957 1.00 82.31 96 ALA A O 1
ATOM 701 N N . GLY A 1 97 ? 16.705 -0.156 -9.861 1.00 81.50 97 GLY A N 1
ATOM 702 C CA . GLY A 1 97 ? 18.157 -0.292 -9.758 1.00 81.50 97 GLY A CA 1
ATOM 703 C C . GLY A 1 97 ? 18.620 -1.736 -9.951 1.00 81.50 97 GLY A C 1
ATOM 704 O O . GLY A 1 97 ? 19.572 -1.971 -10.687 1.00 81.50 97 GLY A O 1
ATOM 705 N N . ALA A 1 98 ? 17.900 -2.708 -9.386 1.00 78.06 98 ALA A N 1
ATOM 706 C CA . ALA A 1 98 ? 18.170 -4.132 -9.583 1.00 78.06 98 ALA A CA 1
ATOM 707 C C . ALA A 1 98 ? 18.022 -4.562 -11.048 1.00 78.06 98 ALA A C 1
ATOM 709 O O . ALA A 1 98 ? 18.882 -5.260 -11.579 1.00 78.06 98 ALA A O 1
ATOM 710 N N . MET A 1 99 ? 16.954 -4.115 -11.718 1.00 75.12 99 MET A N 1
ATOM 711 C CA . MET A 1 99 ? 16.730 -4.385 -13.143 1.00 75.12 99 MET A CA 1
ATOM 712 C C . MET A 1 99 ? 17.812 -3.771 -14.036 1.00 75.12 99 MET A C 1
ATOM 714 O O . MET A 1 99 ? 18.171 -4.365 -15.053 1.00 75.12 99 MET A O 1
ATOM 718 N N . THR A 1 100 ? 18.329 -2.596 -13.678 1.00 78.19 100 THR A N 1
ATOM 719 C CA . THR A 1 100 ? 19.449 -1.966 -14.389 1.00 78.19 100 THR A CA 1
ATOM 720 C C . THR A 1 100 ? 20.754 -2.715 -14.130 1.00 78.19 100 THR A C 1
ATOM 722 O O . THR A 1 100 ? 21.486 -3.013 -15.067 1.00 78.19 100 THR A O 1
ATOM 725 N N . LEU A 1 101 ? 21.027 -3.094 -12.881 1.00 76.31 101 LEU A N 1
ATOM 726 C CA . LEU A 1 101 ? 22.252 -3.802 -12.507 1.00 76.31 101 LEU A CA 1
ATOM 727 C C . LEU A 1 101 ? 22.322 -5.210 -13.114 1.00 76.31 101 LEU A C 1
ATOM 729 O O . LEU A 1 101 ? 23.393 -5.655 -13.527 1.00 76.31 101 LEU A O 1
ATOM 733 N N . ASN A 1 102 ? 21.174 -5.878 -13.238 1.00 72.00 102 ASN A N 1
ATOM 734 C CA . ASN A 1 102 ? 21.066 -7.162 -13.920 1.00 72.00 102 ASN A CA 1
ATOM 735 C C . ASN A 1 102 ? 21.460 -7.057 -15.404 1.00 72.00 102 ASN A C 1
ATOM 737 O O . ASN A 1 102 ? 22.131 -7.946 -15.919 1.00 72.00 102 ASN A O 1
ATOM 741 N N . ARG A 1 103 ? 21.122 -5.939 -16.065 1.00 69.56 103 ARG A N 1
ATOM 742 C CA . ARG A 1 103 ? 21.498 -5.680 -17.463 1.00 69.56 103 ARG A CA 1
ATOM 743 C C . ARG A 1 103 ? 22.983 -5.365 -17.649 1.00 69.56 103 ARG A C 1
ATOM 745 O O . ARG A 1 103 ? 23.530 -5.708 -18.689 1.00 69.56 103 ARG A O 1
ATOM 752 N N . THR A 1 104 ? 23.621 -4.712 -16.677 1.00 68.06 104 THR A N 1
ATOM 753 C CA . THR A 1 104 ? 24.989 -4.185 -16.841 1.00 68.06 104 THR A CA 1
ATOM 754 C C . THR A 1 104 ? 26.074 -5.089 -16.253 1.00 68.06 104 THR A C 1
ATOM 756 O O . THR A 1 104 ? 27.184 -5.118 -16.773 1.00 68.06 104 THR A O 1
ATOM 759 N N . THR A 1 105 ? 25.797 -5.820 -15.167 1.00 62.09 105 THR A N 1
ATOM 760 C CA . THR A 1 105 ? 26.852 -6.482 -14.366 1.00 62.09 105 THR A CA 1
ATOM 761 C C . THR A 1 105 ? 26.617 -7.984 -14.163 1.00 62.09 105 THR A C 1
ATOM 763 O O . THR A 1 105 ? 27.364 -8.625 -13.437 1.00 62.09 105 THR A O 1
ATOM 766 N N . SER A 1 106 ? 25.623 -8.595 -14.819 1.00 63.25 106 SER A N 1
ATOM 767 C CA . SER A 1 106 ? 25.289 -10.027 -14.646 1.00 63.25 106 SER A CA 1
ATOM 768 C C . SER A 1 106 ? 25.011 -10.433 -13.187 1.00 63.25 106 SER A C 1
ATOM 770 O O . SER A 1 106 ? 25.093 -11.610 -12.843 1.00 63.25 106 SER A O 1
ATOM 772 N N . ILE A 1 107 ? 24.689 -9.474 -12.307 1.00 69.38 107 ILE A N 1
ATOM 773 C CA . ILE A 1 107 ? 24.292 -9.765 -10.926 1.00 69.38 107 ILE A CA 1
ATOM 774 C C . ILE A 1 107 ? 22.827 -10.230 -10.951 1.00 69.38 107 ILE A C 1
ATOM 776 O O . ILE A 1 107 ? 21.968 -9.492 -11.452 1.00 69.38 107 ILE A O 1
ATOM 780 N N . PRO A 1 108 ? 22.517 -11.432 -10.432 1.00 67.88 108 PRO A N 1
ATOM 781 C CA . PRO A 1 108 ? 21.150 -11.940 -10.377 1.00 67.88 108 PRO A CA 1
ATOM 782 C C . PRO A 1 108 ? 20.250 -11.031 -9.532 1.00 67.88 108 PRO A C 1
ATOM 784 O O . PRO A 1 108 ? 20.659 -10.525 -8.481 1.00 67.88 108 PRO A O 1
ATOM 787 N N . ILE A 1 109 ? 19.009 -10.824 -9.979 1.00 71.88 109 ILE A N 1
ATOM 788 C CA . ILE A 1 109 ? 18.033 -9.954 -9.299 1.00 71.88 109 ILE A CA 1
ATOM 789 C C . ILE A 1 109 ? 17.662 -10.481 -7.900 1.00 71.88 109 ILE A C 1
ATOM 791 O O . ILE A 1 109 ? 17.210 -9.730 -7.030 1.00 71.88 109 ILE A O 1
ATOM 795 N N . GLU A 1 110 ? 17.938 -11.762 -7.666 1.00 80.44 110 GLU A N 1
ATOM 796 C CA . GLU A 1 110 ? 17.805 -12.488 -6.410 1.00 80.44 110 GLU A CA 1
ATOM 797 C C . GLU A 1 110 ? 18.531 -11.795 -5.248 1.00 80.44 110 GLU A C 1
ATOM 799 O O . GLU A 1 110 ? 18.000 -11.774 -4.136 1.00 80.44 110 GLU A O 1
ATOM 804 N N . PHE A 1 111 ? 19.685 -11.157 -5.483 1.00 78.12 111 PHE A N 1
ATOM 805 C CA . PHE A 1 111 ? 20.415 -10.439 -4.428 1.00 78.12 111 PHE A CA 1
ATOM 806 C C . PHE A 1 111 ? 19.616 -9.264 -3.860 1.00 78.12 111 PHE A C 1
ATOM 808 O O . PHE A 1 111 ? 19.585 -9.053 -2.647 1.00 78.12 111 PHE A O 1
ATOM 815 N N . VAL A 1 112 ? 18.917 -8.515 -4.715 1.00 76.50 112 VAL A N 1
ATOM 816 C CA . VAL A 1 112 ? 18.084 -7.398 -4.251 1.00 76.50 112 VAL A CA 1
ATOM 817 C C . VAL A 1 112 ? 16.837 -7.913 -3.545 1.00 76.50 112 VAL A C 1
ATOM 819 O O . VAL A 1 112 ? 16.440 -7.350 -2.525 1.00 76.50 112 VAL A O 1
ATOM 822 N N . SER A 1 113 ? 16.263 -9.018 -4.021 1.00 78.25 113 SER A N 1
ATOM 823 C CA . SER A 1 113 ? 15.132 -9.658 -3.346 1.00 78.25 113 SER A CA 1
ATOM 824 C C . SER A 1 113 ? 15.511 -10.171 -1.946 1.00 78.25 113 SER A C 1
ATOM 826 O O . SER A 1 113 ? 14.718 -10.036 -1.014 1.00 78.25 113 SER A O 1
ATOM 828 N N . MET A 1 114 ? 16.734 -10.686 -1.768 1.00 85.06 114 MET A N 1
ATOM 829 C CA . MET A 1 114 ? 17.282 -11.077 -0.460 1.00 85.06 114 MET A CA 1
ATOM 830 C C . MET A 1 114 ? 17.422 -9.880 0.484 1.00 85.06 114 MET A C 1
ATOM 832 O O . MET A 1 114 ? 16.961 -9.939 1.623 1.00 85.06 114 MET A O 1
ATOM 836 N N . ILE A 1 115 ? 17.997 -8.768 0.011 1.00 84.56 115 ILE A N 1
ATOM 837 C CA . ILE A 1 115 ? 18.140 -7.541 0.813 1.00 84.56 115 ILE A CA 1
ATOM 838 C C . ILE A 1 115 ? 16.763 -7.005 1.224 1.00 84.56 115 ILE A C 1
ATOM 840 O O . ILE A 1 115 ? 16.546 -6.678 2.390 1.00 84.56 115 ILE A O 1
ATOM 844 N N . GLN A 1 116 ? 15.812 -6.957 0.288 1.00 83.44 116 GLN A N 1
ATOM 845 C CA . GLN A 1 116 ? 14.435 -6.546 0.559 1.00 83.44 116 GLN A CA 1
ATOM 846 C C . GLN A 1 116 ? 13.775 -7.437 1.618 1.00 83.44 116 GLN A C 1
ATOM 848 O O . GLN A 1 116 ? 13.178 -6.917 2.558 1.00 83.44 116 GLN A O 1
ATOM 853 N N . ALA A 1 117 ? 13.919 -8.760 1.514 1.00 85.81 117 ALA A N 1
ATOM 854 C CA . ALA A 1 117 ? 13.400 -9.691 2.512 1.00 85.81 117 ALA A CA 1
ATOM 855 C C . ALA A 1 117 ? 14.037 -9.466 3.894 1.00 85.81 117 ALA A C 1
ATOM 857 O O . ALA A 1 117 ? 13.327 -9.438 4.898 1.00 85.81 117 ALA A O 1
ATOM 858 N N . LEU A 1 118 ? 15.350 -9.227 3.952 1.00 87.75 118 LEU A N 1
ATOM 859 C CA . LEU A 1 118 ? 16.068 -8.967 5.200 1.00 87.75 118 LEU A CA 1
ATOM 860 C C . LEU A 1 118 ? 15.565 -7.689 5.892 1.00 87.75 118 LEU A C 1
ATOM 862 O O . LEU A 1 118 ? 15.273 -7.706 7.087 1.00 87.75 118 LEU A O 1
ATOM 866 N N . VAL A 1 119 ? 15.400 -6.598 5.134 1.00 84.19 119 VAL A N 1
ATOM 867 C CA . VAL A 1 119 ? 14.849 -5.323 5.637 1.00 84.19 119 VAL A CA 1
ATOM 868 C C . VAL A 1 119 ? 13.463 -5.535 6.245 1.00 84.19 119 VAL A C 1
ATOM 870 O O . VAL A 1 119 ? 13.155 -5.020 7.319 1.00 84.19 119 VAL A O 1
ATOM 873 N N . VAL A 1 120 ? 12.632 -6.332 5.581 1.00 84.50 120 VAL A N 1
ATOM 874 C CA . VAL A 1 120 ? 11.275 -6.637 6.039 1.00 84.50 120 VAL A CA 1
ATOM 875 C C . VAL A 1 120 ? 11.297 -7.452 7.317 1.00 84.50 120 VAL A C 1
ATOM 877 O O . VAL A 1 120 ? 10.555 -7.128 8.241 1.00 84.50 120 VAL A O 1
ATOM 880 N N . VAL A 1 121 ? 12.156 -8.467 7.403 1.00 85.94 121 VAL A N 1
ATOM 881 C CA . VAL A 1 121 ? 12.324 -9.273 8.618 1.00 85.94 121 VAL A CA 1
ATOM 882 C C . VAL A 1 121 ? 12.763 -8.393 9.786 1.00 85.94 121 VAL A C 1
ATOM 884 O O . VAL A 1 121 ? 12.145 -8.458 10.847 1.00 85.94 121 VAL A O 1
ATOM 887 N N . PHE A 1 122 ? 13.749 -7.514 9.593 1.00 83.75 122 PHE A N 1
ATOM 888 C CA . PHE A 1 122 ? 14.204 -6.599 10.644 1.00 83.75 122 PHE A CA 1
ATOM 889 C C . PHE A 1 122 ? 13.106 -5.657 11.142 1.00 83.75 122 PHE A C 1
ATOM 891 O O . PHE A 1 122 ? 13.033 -5.374 12.335 1.00 83.75 122 PHE A O 1
ATOM 898 N N . VAL A 1 123 ? 12.229 -5.193 10.253 1.00 80.94 123 VAL A N 1
ATOM 899 C CA . VAL A 1 123 ? 11.142 -4.270 10.609 1.00 80.94 123 VAL A CA 1
ATOM 900 C C . VAL A 1 123 ? 9.932 -5.000 11.198 1.00 80.94 123 VAL A C 1
ATOM 902 O O . VAL A 1 123 ? 9.269 -4.490 12.104 1.00 80.94 123 VAL A O 1
ATOM 905 N N . ALA A 1 124 ? 9.640 -6.207 10.717 1.00 79.56 124 ALA A N 1
ATOM 906 C CA . ALA A 1 124 ? 8.538 -7.026 11.202 1.00 79.56 124 ALA A CA 1
ATOM 907 C C . ALA A 1 124 ? 8.849 -7.672 12.560 1.00 79.56 124 ALA A C 1
ATOM 909 O O . ALA A 1 124 ? 7.952 -7.759 13.399 1.00 79.56 124 ALA A O 1
ATOM 910 N N . ALA A 1 125 ? 10.099 -8.072 12.812 1.00 80.19 125 ALA A N 1
ATOM 911 C CA . ALA A 1 125 ? 10.532 -8.725 14.048 1.00 80.19 125 ALA A CA 1
ATOM 912 C C . ALA A 1 125 ? 10.099 -7.995 15.341 1.00 80.19 125 ALA A C 1
ATOM 914 O O . ALA A 1 125 ? 9.454 -8.635 16.176 1.00 80.19 125 ALA A O 1
ATOM 915 N N . PRO A 1 126 ? 10.339 -6.678 15.528 1.00 76.06 126 PRO A N 1
ATOM 916 C CA . PRO A 1 126 ? 9.910 -5.970 16.738 1.00 76.06 126 PRO A CA 1
ATOM 917 C C . PRO A 1 126 ? 8.380 -5.861 16.869 1.00 76.06 126 PRO A C 1
ATOM 919 O O . PRO A 1 126 ? 7.840 -5.910 17.976 1.00 76.06 126 PRO A O 1
ATOM 922 N N . LYS A 1 127 ? 7.640 -5.765 15.757 1.00 71.62 127 LYS A N 1
ATOM 923 C CA . LYS A 1 127 ? 6.166 -5.804 15.800 1.00 71.62 127 LYS A CA 1
ATOM 924 C C . LYS A 1 127 ? 5.639 -7.195 16.151 1.00 71.62 127 LYS A C 1
ATOM 926 O O . LYS A 1 127 ? 4.665 -7.318 16.898 1.00 71.62 127 LYS A O 1
ATOM 931 N N . MET A 1 128 ? 6.282 -8.234 15.629 1.00 70.94 128 MET A N 1
ATOM 932 C CA . MET A 1 128 ? 5.905 -9.624 15.855 1.00 70.94 128 MET A CA 1
ATOM 933 C C . MET A 1 128 ? 6.184 -10.046 17.301 1.00 70.94 128 MET A C 1
ATOM 935 O O . MET A 1 128 ? 5.305 -10.630 17.932 1.00 70.94 128 MET A O 1
ATOM 939 N N . ILE A 1 129 ? 7.345 -9.676 17.859 1.00 75.81 129 ILE A N 1
ATOM 940 C CA . ILE A 1 129 ? 7.721 -10.024 19.239 1.00 75.81 129 ILE A CA 1
ATOM 941 C C . ILE A 1 129 ? 6.809 -9.354 20.278 1.00 75.81 129 ILE A C 1
ATOM 943 O O . ILE A 1 129 ? 6.445 -9.965 21.281 1.00 75.81 129 ILE A O 1
ATOM 947 N N . SER A 1 130 ? 6.364 -8.121 20.019 1.00 65.31 130 SER A N 1
ATOM 948 C CA . SER A 1 130 ? 5.384 -7.460 20.883 1.00 65.31 130 SER A CA 1
ATOM 949 C C . SER A 1 130 ? 4.023 -8.161 20.809 1.00 65.31 130 SER A C 1
ATOM 951 O O . SER A 1 130 ? 3.431 -8.476 21.839 1.00 65.31 130 SER A O 1
ATOM 953 N N . SER A 1 131 ? 3.555 -8.486 19.600 1.00 62.69 131 SER A N 1
ATOM 954 C CA . SER A 1 131 ? 2.236 -9.100 19.385 1.00 62.69 131 SER A CA 1
ATOM 955 C C . SER A 1 131 ? 2.132 -10.515 19.972 1.00 62.69 131 SER A C 1
ATOM 957 O O . SER A 1 131 ? 1.125 -10.847 20.600 1.00 62.69 131 SER A O 1
ATOM 959 N N . ILE A 1 132 ? 3.177 -11.338 19.830 1.00 68.44 132 ILE A N 1
ATOM 960 C CA . ILE A 1 132 ? 3.201 -12.701 20.388 1.00 68.44 132 ILE A CA 1
ATOM 961 C C . ILE A 1 132 ? 3.239 -12.691 21.926 1.00 68.44 132 ILE A C 1
ATOM 963 O O . ILE A 1 132 ? 2.576 -13.511 22.564 1.00 68.44 132 ILE A O 1
ATOM 967 N N . GLY A 1 133 ? 3.930 -11.717 22.533 1.00 62.50 133 GLY A N 1
ATOM 968 C CA . GLY A 1 133 ? 3.981 -11.545 23.987 1.00 62.50 133 GLY A CA 1
ATOM 969 C C . GLY A 1 133 ? 2.613 -11.242 24.613 1.00 62.50 133 GLY A C 1
ATOM 970 O O . GLY A 1 133 ? 2.288 -11.780 25.674 1.00 62.50 133 GLY A O 1
ATOM 971 N N . TYR A 1 134 ? 1.768 -10.449 23.943 1.00 61.16 134 TYR A N 1
ATOM 972 C CA . TYR A 1 134 ? 0.388 -10.203 24.388 1.00 61.16 134 TYR A CA 1
ATOM 973 C C . TYR A 1 134 ? -0.501 -11.446 24.272 1.00 61.16 134 TYR A C 1
ATOM 975 O O . TYR A 1 134 ? -1.307 -11.714 25.167 1.00 61.16 134 TYR A O 1
ATOM 983 N N . PHE A 1 135 ? -0.345 -12.222 23.196 1.00 63.00 135 PHE A N 1
ATOM 984 C CA . PHE A 1 135 ? -1.158 -13.413 22.951 1.00 63.00 135 PHE A CA 1
ATOM 985 C C . PHE A 1 135 ? -0.928 -14.494 24.018 1.00 63.00 135 PHE A C 1
ATOM 987 O O . PHE A 1 135 ? -1.895 -14.984 24.602 1.00 63.00 135 PHE A O 1
ATOM 994 N N . ILE A 1 136 ? 0.337 -14.781 24.354 1.00 62.81 136 ILE A N 1
ATOM 995 C CA . ILE A 1 136 ? 0.723 -15.781 25.370 1.00 62.81 136 ILE A CA 1
ATOM 996 C C . ILE A 1 136 ? 0.233 -15.397 26.776 1.00 62.81 136 ILE A C 1
ATOM 998 O O . ILE A 1 136 ? -0.129 -16.269 27.565 1.00 62.81 136 ILE A O 1
ATOM 1002 N N . LYS A 1 137 ? 0.160 -14.100 27.100 1.00 56.94 137 LYS A N 1
ATOM 1003 C CA . LYS A 1 137 ? -0.286 -13.640 28.426 1.00 56.94 137 LYS A CA 1
ATOM 1004 C C . LYS A 1 137 ? -1.816 -13.673 28.606 1.00 56.94 137 LYS A C 1
ATOM 1006 O O . LYS A 1 137 ? -2.291 -13.664 29.740 1.00 56.94 137 LYS A O 1
ATOM 1011 N N . SER A 1 138 ? -2.601 -13.734 27.524 1.00 54.81 138 SER A N 1
ATOM 1012 C CA . SER A 1 138 ? -4.069 -13.597 27.576 1.00 54.81 138 SER A CA 1
ATOM 1013 C C . SER A 1 138 ? -4.878 -14.823 28.062 1.00 54.81 138 SER A C 1
ATOM 1015 O O . SER A 1 138 ? -5.847 -14.606 28.798 1.00 54.81 138 SER A O 1
ATOM 1017 N N . PRO A 1 139 ? -4.540 -16.096 27.753 1.00 56.38 139 PRO A N 1
ATOM 1018 C CA . PRO A 1 139 ? -5.365 -17.226 28.189 1.00 56.38 139 PRO A CA 1
ATOM 1019 C C . PRO A 1 139 ? -5.127 -17.626 29.655 1.00 56.38 139 PRO A C 1
ATOM 1021 O O . PRO A 1 139 ? -6.044 -18.109 30.317 1.00 56.38 139 PRO A O 1
ATOM 1024 N N . PHE A 1 140 ? -3.926 -17.403 30.200 1.00 56.03 140 PHE A N 1
ATOM 1025 C CA . PHE A 1 140 ? -3.540 -17.954 31.506 1.00 56.03 140 PHE A CA 1
ATOM 1026 C C . PHE A 1 140 ? -4.112 -17.168 32.698 1.00 56.03 140 PHE A C 1
ATOM 1028 O O . PHE A 1 140 ? -4.547 -17.754 33.690 1.00 56.03 140 PHE A O 1
ATOM 1035 N N . THR A 1 141 ? -4.204 -15.838 32.595 1.00 59.00 141 THR A N 1
ATOM 1036 C CA . THR A 1 141 ? -4.745 -14.995 33.678 1.00 59.00 141 THR A CA 1
ATOM 1037 C C . THR A 1 141 ? -6.241 -15.231 33.924 1.00 59.00 141 THR A C 1
ATOM 1039 O O . THR A 1 141 ? -6.703 -15.117 35.061 1.00 59.00 141 THR A O 1
ATOM 1042 N N . LYS A 1 142 ? -7.009 -15.619 32.895 1.00 54.62 142 LYS A N 1
ATOM 1043 C CA . LYS A 1 142 ? -8.449 -15.901 33.034 1.00 54.62 142 LYS A CA 1
ATOM 1044 C C . LYS A 1 142 ? -8.733 -17.197 33.804 1.00 54.62 142 LYS A C 1
ATOM 1046 O O . LYS A 1 142 ? -9.767 -17.293 34.459 1.00 54.62 142 LYS A O 1
ATOM 1051 N N . LEU A 1 143 ? -7.810 -18.159 33.771 1.00 58.38 143 LEU A N 1
ATOM 1052 C CA . LEU A 1 143 ? -7.965 -19.456 34.436 1.00 58.38 143 LEU A CA 1
ATOM 1053 C C . LEU A 1 143 ? -7.616 -19.405 35.929 1.00 58.38 143 LEU A C 1
ATOM 1055 O O . LEU A 1 143 ? -8.263 -20.077 36.728 1.00 58.38 143 LEU A O 1
ATOM 1059 N N . ILE A 1 144 ? -6.668 -18.553 36.329 1.00 61.22 144 ILE A N 1
ATOM 1060 C CA . ILE A 1 144 ? -6.304 -18.388 37.747 1.00 61.22 144 ILE A CA 1
ATOM 1061 C C . ILE A 1 144 ? -7.389 -17.607 38.510 1.00 61.22 144 ILE A C 1
ATOM 1063 O O . ILE A 1 144 ? -7.702 -17.944 39.649 1.00 61.22 144 ILE A O 1
ATOM 1067 N N . LYS A 1 145 ? -8.037 -16.616 37.879 1.00 55.22 145 LYS A N 1
ATOM 1068 C CA . LYS A 1 145 ? -9.083 -15.812 38.539 1.00 55.22 145 LYS A CA 1
ATOM 1069 C C . LYS A 1 145 ? -10.395 -16.579 38.776 1.00 55.22 145 LYS A C 1
ATOM 1071 O O . LYS A 1 145 ? -11.104 -16.268 39.724 1.00 55.22 145 LYS A O 1
ATOM 1076 N N . ASN A 1 146 ? -10.718 -17.581 37.953 1.00 52.25 146 ASN A N 1
ATOM 1077 C CA . ASN A 1 146 ? -11.971 -18.339 38.089 1.00 52.25 146 ASN A CA 1
ATOM 1078 C C . ASN A 1 146 ? -11.901 -19.421 39.190 1.00 52.25 146 ASN A C 1
ATOM 1080 O O . ASN A 1 146 ? -12.900 -19.707 39.838 1.00 52.25 146 ASN A O 1
ATOM 1084 N N . LYS A 1 147 ? -10.712 -19.967 39.487 1.00 56.41 147 LYS A N 1
ATOM 1085 C CA . LYS A 1 147 ? -10.546 -20.938 40.587 1.00 56.41 147 LYS A CA 1
ATOM 1086 C C . LYS A 1 147 ? -10.653 -20.323 41.990 1.00 56.41 147 LYS A C 1
ATOM 1088 O O . LYS A 1 147 ? -11.062 -21.018 42.908 1.00 56.41 147 LYS A O 1
ATOM 1093 N N . GLY A 1 148 ? -10.339 -19.037 42.165 1.00 52.78 148 GLY A N 1
ATOM 1094 C CA . GLY A 1 148 ? -10.436 -18.369 43.473 1.00 52.78 148 GLY A CA 1
ATOM 1095 C C . GLY A 1 148 ? -11.869 -18.099 43.949 1.00 52.78 148 GLY A C 1
ATOM 1096 O O . GLY A 1 148 ? -12.102 -18.019 45.147 1.00 52.78 148 GLY A O 1
ATOM 1097 N N . ASN A 1 149 ? -12.839 -18.005 43.032 1.00 52.03 149 ASN A N 1
ATOM 1098 C CA . ASN A 1 149 ? -14.230 -17.671 43.366 1.00 52.03 149 ASN A CA 1
ATOM 1099 C C . ASN A 1 149 ? -15.119 -18.893 43.652 1.00 52.03 149 ASN A C 1
ATOM 1101 O O . ASN A 1 149 ? -16.258 -18.714 44.067 1.00 52.03 149 ASN A O 1
ATOM 1105 N N . GLN A 1 150 ? -14.630 -20.117 43.422 1.00 53.69 150 GLN A N 1
ATOM 1106 C CA . GLN A 1 150 ? -15.376 -21.344 43.731 1.00 53.69 150 GLN A CA 1
ATOM 1107 C C . GLN A 1 150 ? -15.008 -21.961 45.088 1.00 53.69 150 GLN A C 1
ATOM 1109 O O . GLN A 1 150 ? -15.784 -22.751 45.610 1.00 53.69 150 GLN A O 1
ATOM 1114 N N . GLN A 1 151 ? -13.874 -21.584 45.689 1.00 55.38 151 GLN A N 1
ATOM 1115 C CA . GLN A 1 151 ? -13.457 -22.141 46.981 1.00 55.38 151 GLN A CA 1
ATOM 1116 C C . GLN A 1 151 ? -14.234 -21.520 48.159 1.00 55.38 151 GLN A C 1
ATOM 1118 O O . GLN A 1 151 ? -14.648 -22.235 49.058 1.00 55.38 151 GLN A O 1
ATOM 1123 N N . SER A 1 152 ? -14.528 -20.212 48.123 1.00 52.09 152 SER A N 1
ATOM 1124 C CA . SER A 1 152 ? -15.167 -19.506 49.250 1.00 52.09 152 SER A CA 1
ATOM 1125 C C . SER A 1 152 ? -16.656 -19.820 49.460 1.00 52.09 152 SER A C 1
ATOM 1127 O O . SER A 1 152 ? -17.203 -19.399 50.469 1.00 52.09 152 SER A O 1
ATOM 1129 N N . SER A 1 153 ? -17.324 -20.516 48.530 1.00 51.78 153 SER A N 1
ATOM 1130 C CA . SER A 1 153 ? -18.757 -20.846 48.651 1.00 51.78 153 SER A CA 1
ATOM 1131 C C . SER A 1 153 ? -19.019 -22.239 49.238 1.00 51.78 153 SER A C 1
ATOM 1133 O O . SER A 1 153 ? -20.159 -22.525 49.589 1.00 51.78 153 SER A O 1
ATOM 1135 N N . ASN A 1 154 ? -17.999 -23.103 49.327 1.00 53.66 154 ASN A N 1
ATOM 1136 C CA . ASN A 1 154 ? -18.138 -24.465 49.860 1.00 53.66 154 ASN A CA 1
ATOM 1137 C C . ASN A 1 154 ? -17.774 -24.580 51.351 1.00 53.66 154 ASN A C 1
ATOM 1139 O O . ASN A 1 154 ? -18.125 -25.583 51.963 1.00 53.66 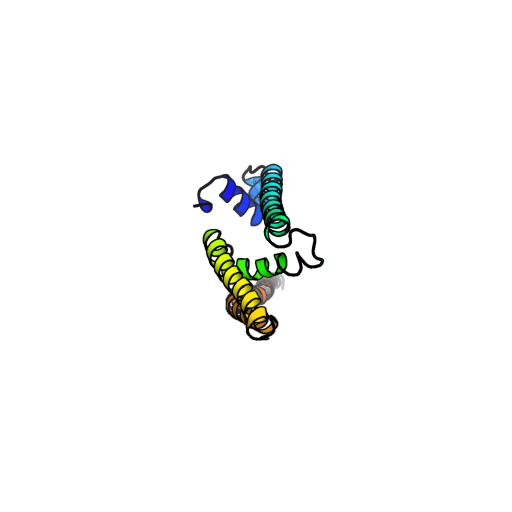154 ASN A O 1
ATOM 1143 N N . ASP A 1 155 ? -17.141 -23.559 51.940 1.00 53.72 155 ASP A N 1
ATOM 1144 C CA . ASP A 1 155 ? -16.784 -23.531 53.368 1.00 53.72 155 ASP A CA 1
ATOM 1145 C C . ASP A 1 155 ? -17.916 -22.973 54.265 1.00 53.72 155 ASP A C 1
ATOM 1147 O O . ASP A 1 155 ? -17.801 -22.995 55.483 1.00 53.72 155 ASP A O 1
ATOM 1151 N N . GLU A 1 156 ? -19.024 -22.485 53.687 1.00 56.97 156 GLU A N 1
ATOM 1152 C CA . GLU A 1 156 ? -20.192 -21.961 54.431 1.00 56.97 156 GLU A CA 1
ATOM 1153 C C . GLU A 1 156 ? -21.313 -23.013 54.606 1.00 56.97 156 GLU A C 1
ATOM 1155 O O . GLU A 1 156 ? -22.339 -22.742 55.225 1.00 56.97 156 GLU A O 1
ATOM 1160 N N . ILE A 1 157 ? -21.131 -24.224 54.057 1.00 55.41 157 ILE A N 1
ATOM 1161 C CA . ILE A 1 157 ? -22.117 -25.327 54.091 1.00 55.41 157 ILE A CA 1
ATOM 1162 C C . ILE A 1 157 ? -21.549 -26.581 54.806 1.00 55.41 157 ILE A C 1
ATOM 1164 O O . ILE A 1 157 ? -22.186 -27.633 54.807 1.00 55.41 157 ILE A O 1
ATOM 1168 N N . ALA A 1 158 ? -20.369 -26.491 55.431 1.00 48.06 158 ALA A N 1
ATOM 1169 C CA . ALA A 1 158 ? -19.749 -27.562 56.225 1.00 48.06 158 ALA A CA 1
ATOM 1170 C C . ALA A 1 158 ? -19.679 -27.177 57.709 1.00 48.06 158 ALA A C 1
ATOM 1172 O O . ALA A 1 158 ? -19.887 -28.082 58.549 1.00 48.06 158 ALA A O 1
#

Secondary structure (DSSP, 8-state):
-GGGSHHHHHHHHHHH-HHHHHHTT--HHHHHHHHHHHHHHHHHHHHHHHIIIIISS--TTSSTTTTTTHHHHHHHTTT-HHHHHHHHHHHHHHHHHHHHHHHHH---THHHHHHHHHHHHHHHHHHHHHHHHHHHHHHHHHHHHHHHHHHTTTTT--

Foldseek 3Di:
DLCPDPLSVLLVVCVVDVVVSVVVVHPSVVSVVVVCVVVVVVVVVVLVCQCVPDPVDPDPPSPPCPVVLLVLLCLQLVVDPVSSVVSVVVLVCLQVVLVVCCVPPVDDSVVSVVVSVVVSCVSVVVVVVVVVVVVVPPPPVVVVVVVVVVPVVVVVVD